Protein AF-A0A3C1UV72-F1 (afdb_monomer_lite)

Foldseek 3Di:
DLVLLLVLLLVLLVLLPPPPRCLCCFPHHDPDPQLNLLSSLLLLLLLLVLLCVPDDPVSSVSSNVSNLVSCCVPPVPSSVVNPPPVLNVQLVVLCVPVPCNLLSQQLSSCVSVVHSPPPVSSVRSSRSSVVSNVVSNVSSVVSVPPD

Secondary structure (DSSP, 8-state):
-HHHHHHHHHHHHHHHH-TT-HHHHSSS----HHHHHHHHHHHHHHHHHHHHHHS-HHHHHHHHHHHHHHHHHH-HHHHHHHT-HHHHHHHHHHHT-TTSHHHHHHHHHHHHTT-TT-HHHHHHHHHHHHHHHHHHHHHHHHHHH--

pLDDT: mean 86.49, std 9.5, range [39.53, 95.5]

Structure (mmCIF, N/CA/C/O backbone):
data_AF-A0A3C1UV72-F1
#
_entry.id   AF-A0A3C1UV72-F1
#
loop_
_atom_site.group_PDB
_atom_site.id
_atom_site.type_symbol
_atom_site.label_atom_id
_atom_site.label_alt_id
_atom_site.label_comp_id
_atom_site.label_asym_id
_atom_site.label_entity_id
_atom_site.label_seq_id
_atom_site.pdbx_PDB_ins_code
_atom_site.Cartn_x
_atom_site.Cartn_y
_atom_site.Cartn_z
_atom_site.occupancy
_atom_site.B_iso_or_equiv
_atom_site.auth_seq_id
_atom_site.auth_comp_id
_atom_site.auth_asym_id
_atom_site.auth_atom_id
_atom_site.pdbx_PDB_model_num
ATOM 1 N N . ASN A 1 1 ? 14.646 -0.602 -17.461 1.00 77.06 1 ASN A N 1
ATOM 2 C CA . ASN A 1 1 ? 14.503 -1.016 -16.043 1.00 77.06 1 ASN A CA 1
ATOM 3 C C . ASN A 1 1 ? 13.972 0.103 -15.163 1.00 77.06 1 ASN A C 1
ATOM 5 O O . ASN A 1 1 ? 12.958 -0.123 -14.521 1.00 77.06 1 ASN A O 1
ATOM 9 N N . ILE A 1 2 ? 14.571 1.299 -15.177 1.00 85.25 2 ILE A N 1
ATOM 10 C CA . ILE A 1 2 ? 14.035 2.469 -14.453 1.00 85.25 2 ILE A CA 1
ATOM 11 C C . ILE A 1 2 ? 12.636 2.854 -14.962 1.00 85.25 2 ILE A C 1
ATOM 13 O O . ILE A 1 2 ? 11.731 3.002 -14.152 1.00 85.25 2 ILE A O 1
ATOM 17 N N . ASP A 1 3 ? 12.406 2.879 -16.281 1.00 86.62 3 ASP A N 1
ATOM 18 C CA . ASP A 1 3 ? 11.077 3.171 -16.854 1.00 86.62 3 ASP A CA 1
ATOM 19 C C . ASP A 1 3 ? 10.003 2.161 -16.429 1.00 86.62 3 ASP A C 1
ATOM 21 O O . ASP A 1 3 ? 8.852 2.525 -16.201 1.00 86.62 3 ASP A O 1
ATOM 25 N N . LYS A 1 4 ? 10.383 0.883 -16.282 1.00 86.69 4 LYS A N 1
ATOM 26 C CA . LYS A 1 4 ? 9.486 -0.171 -15.788 1.00 86.69 4 LYS A CA 1
ATOM 27 C C . LYS A 1 4 ? 9.150 0.053 -14.311 1.00 86.69 4 LYS A C 1
ATOM 29 O O . LYS A 1 4 ? 7.985 -0.027 -13.955 1.00 86.69 4 LYS A O 1
ATOM 34 N N . ALA A 1 5 ? 10.136 0.393 -13.476 1.00 87.75 5 ALA A N 1
ATOM 35 C CA . ALA A 1 5 ? 9.913 0.719 -12.065 1.00 87.75 5 ALA A CA 1
ATOM 36 C C . ALA A 1 5 ? 9.012 1.954 -11.896 1.00 87.75 5 ALA A C 1
ATOM 38 O O . ALA A 1 5 ? 8.053 1.922 -11.128 1.00 87.75 5 ALA A O 1
ATOM 39 N N . TYR A 1 6 ? 9.265 2.998 -12.687 1.00 91.12 6 TYR A N 1
ATOM 40 C CA . TYR A 1 6 ? 8.415 4.182 -12.771 1.00 91.12 6 TYR A CA 1
ATOM 41 C C . TYR A 1 6 ? 6.972 3.812 -13.148 1.00 91.12 6 TYR A C 1
ATOM 43 O O . TYR A 1 6 ? 6.019 4.185 -12.464 1.00 91.12 6 TYR A O 1
ATOM 51 N N . ALA A 1 7 ? 6.800 3.004 -14.200 1.00 90.38 7 ALA A N 1
ATOM 52 C CA . ALA A 1 7 ? 5.490 2.530 -14.631 1.00 90.38 7 ALA A CA 1
ATOM 53 C C . ALA A 1 7 ? 4.788 1.670 -13.566 1.00 90.38 7 ALA A C 1
ATOM 55 O O . ALA A 1 7 ? 3.579 1.806 -13.399 1.00 90.38 7 ALA A O 1
ATOM 56 N N . SER A 1 8 ? 5.514 0.820 -12.832 1.00 90.31 8 SER A N 1
ATOM 57 C CA . SER A 1 8 ? 4.962 0.023 -11.728 1.00 90.31 8 SER A CA 1
ATOM 58 C C . SER A 1 8 ? 4.450 0.909 -10.594 1.00 90.31 8 SER A C 1
ATOM 60 O O . SER A 1 8 ? 3.310 0.734 -10.170 1.00 90.31 8 SER A O 1
ATOM 62 N N . GLY A 1 9 ? 5.244 1.890 -10.148 1.00 90.38 9 GLY A N 1
ATOM 63 C CA . GLY A 1 9 ? 4.831 2.842 -9.110 1.00 90.38 9 GLY A CA 1
ATOM 64 C C . GLY A 1 9 ? 3.567 3.606 -9.504 1.00 90.38 9 GLY A C 1
ATOM 65 O O . GLY A 1 9 ? 2.603 3.671 -8.740 1.00 90.38 9 GLY A O 1
ATOM 66 N N . LYS A 1 10 ? 3.522 4.089 -10.751 1.00 93.50 10 LYS A N 1
ATOM 67 C CA . LYS A 1 10 ? 2.342 4.758 -11.301 1.00 93.50 10 LYS A CA 1
ATOM 68 C C . LYS A 1 10 ? 1.117 3.839 -11.371 1.00 93.50 10 LYS A C 1
ATOM 70 O O . LYS A 1 10 ? 0.054 4.235 -10.906 1.00 93.50 10 LYS A O 1
ATOM 75 N N . LYS A 1 11 ? 1.254 2.621 -11.908 1.00 91.38 11 LYS A N 1
ATOM 76 C CA . LYS A 1 11 ? 0.140 1.664 -12.031 1.00 91.38 11 LYS A CA 1
ATOM 77 C C . LYS A 1 11 ? -0.448 1.292 -10.671 1.00 91.38 11 LYS A C 1
ATOM 79 O O . LYS A 1 11 ? -1.663 1.244 -10.531 1.00 91.38 11 LYS A O 1
ATOM 84 N N . ILE A 1 12 ? 0.395 1.039 -9.670 1.00 92.25 12 ILE A N 1
ATOM 85 C CA . ILE A 1 12 ? -0.074 0.722 -8.313 1.00 92.25 12 ILE A CA 1
ATOM 86 C C . ILE A 1 12 ? -0.821 1.924 -7.716 1.00 92.25 12 ILE A C 1
ATOM 88 O O . ILE A 1 12 ? -1.861 1.747 -7.085 1.00 92.25 12 ILE A O 1
ATOM 92 N N . ALA A 1 13 ? -0.352 3.154 -7.959 1.00 92.38 13 ALA A N 1
ATOM 93 C CA . ALA A 1 13 ? -1.089 4.350 -7.559 1.00 92.38 13 ALA A CA 1
ATOM 94 C C . ALA A 1 13 ? -2.427 4.487 -8.303 1.00 92.38 13 ALA A C 1
ATOM 96 O O . ALA A 1 13 ? -3.417 4.860 -7.685 1.00 92.38 13 ALA A O 1
ATOM 97 N N . ASP A 1 14 ? -2.488 4.172 -9.601 1.00 90.94 14 ASP A N 1
ATOM 98 C CA . ASP A 1 14 ? -3.721 4.248 -10.397 1.00 90.94 14 ASP A CA 1
ATOM 99 C C . ASP A 1 14 ? -4.847 3.414 -9.779 1.00 90.94 14 ASP A C 1
ATOM 101 O O . ASP A 1 14 ? -5.945 3.927 -9.550 1.00 90.94 14 ASP A O 1
ATOM 105 N N . VAL A 1 15 ? -4.529 2.185 -9.377 1.00 88.44 15 VAL A N 1
ATOM 106 C CA . VAL A 1 15 ? -5.474 1.263 -8.742 1.00 88.44 15 VAL A CA 1
ATOM 107 C C . VAL A 1 15 ? -6.069 1.829 -7.438 1.00 88.44 15 VAL A C 1
ATOM 109 O O . VAL A 1 15 ? -7.212 1.517 -7.112 1.00 88.44 15 VAL A O 1
ATOM 112 N N . LEU A 1 16 ? -5.374 2.695 -6.691 1.00 85.12 16 LEU A N 1
ATOM 113 C CA . LEU A 1 16 ? -5.927 3.321 -5.472 1.00 85.12 16 LEU A CA 1
ATOM 114 C C . LEU A 1 16 ? -7.037 4.344 -5.742 1.00 85.12 16 LEU A C 1
ATOM 116 O O . LEU A 1 16 ? -7.822 4.660 -4.839 1.00 85.12 16 LEU A O 1
ATOM 120 N N . PHE A 1 17 ? -7.065 4.907 -6.950 1.00 84.19 17 PHE A N 1
ATOM 121 C CA . PHE A 1 17 ? -7.952 6.009 -7.321 1.00 84.19 17 PHE A CA 1
ATOM 122 C C . PHE A 1 17 ? -8.980 5.644 -8.389 1.00 84.19 17 PHE A C 1
ATOM 124 O O . PHE A 1 17 ? -9.873 6.446 -8.646 1.00 84.19 17 PHE A O 1
ATOM 131 N N . GLU A 1 18 ? -8.888 4.464 -8.996 1.00 83.69 18 GLU A N 1
ATOM 132 C CA . GLU A 1 18 ? -9.923 3.967 -9.896 1.00 83.69 18 GLU A CA 1
ATOM 133 C C . GLU A 1 18 ? -11.267 3.827 -9.155 1.00 83.69 18 GLU A C 1
ATOM 135 O O . GLU A 1 18 ? -11.371 3.140 -8.139 1.00 83.69 18 GLU A O 1
ATOM 140 N N . GLU A 1 19 ? -12.319 4.475 -9.669 1.00 65.06 19 GLU A N 1
ATOM 141 C CA . GLU A 1 19 ? -13.654 4.485 -9.043 1.00 65.06 19 GLU A CA 1
ATOM 142 C C . GLU A 1 19 ? -14.272 3.082 -8.930 1.00 65.06 19 GLU A C 1
ATOM 144 O O . GLU A 1 19 ? -14.999 2.803 -7.981 1.00 65.06 19 GLU A O 1
ATOM 149 N N . ASN A 1 20 ? -13.922 2.188 -9.861 1.00 66.06 20 ASN A N 1
ATOM 150 C CA . ASN A 1 20 ? -14.329 0.779 -9.870 1.00 66.06 20 ASN A CA 1
ATOM 151 C C . ASN A 1 20 ? -13.200 -0.160 -9.430 1.00 66.06 20 ASN A C 1
ATOM 153 O O . ASN A 1 20 ? -13.218 -1.347 -9.761 1.00 66.06 20 ASN A O 1
ATOM 157 N N . SER A 1 21 ? -12.191 0.366 -8.731 1.00 68.69 21 SER A N 1
ATOM 158 C CA . SER A 1 21 ? -11.062 -0.446 -8.305 1.00 68.69 21 SER A CA 1
ATOM 159 C C . SER A 1 21 ? -11.533 -1.587 -7.404 1.00 68.69 21 SER A C 1
ATOM 161 O O . SER A 1 21 ? -12.223 -1.328 -6.408 1.00 68.69 21 SER A O 1
ATOM 163 N N . PRO A 1 22 ? -11.099 -2.836 -7.658 1.00 67.31 22 PRO A N 1
ATOM 164 C CA . PRO A 1 22 ? -11.385 -3.957 -6.764 1.00 67.31 22 PRO A CA 1
ATOM 165 C C . PRO A 1 22 ? -10.846 -3.714 -5.344 1.00 67.31 22 PRO A C 1
ATOM 167 O O . PRO A 1 22 ? -11.298 -4.322 -4.381 1.00 67.31 22 PRO A O 1
ATOM 170 N N . VAL A 1 23 ? -9.920 -2.770 -5.183 1.00 72.19 23 VAL A N 1
ATOM 171 C CA . VAL A 1 23 ? -9.283 -2.436 -3.909 1.00 72.19 23 VAL A CA 1
ATOM 172 C C . VAL A 1 23 ? -10.251 -1.794 -2.909 1.00 72.19 23 VAL A C 1
ATOM 174 O O . VAL A 1 23 ? -10.102 -1.987 -1.703 1.00 72.19 23 VAL A O 1
ATOM 177 N N . LEU A 1 24 ? -11.293 -1.095 -3.376 1.00 68.44 24 LEU A N 1
ATOM 178 C CA . LEU A 1 24 ? -12.336 -0.545 -2.497 1.00 68.44 24 LEU A CA 1
ATOM 179 C C . LEU A 1 24 ? -13.379 -1.588 -2.068 1.00 68.44 24 LEU A C 1
ATOM 181 O O . LEU A 1 24 ? -14.076 -1.375 -1.075 1.00 68.44 24 LEU A O 1
ATOM 185 N N . THR A 1 25 ? -13.463 -2.711 -2.783 1.00 74.62 25 THR A N 1
ATOM 186 C CA . THR A 1 25 ? -14.404 -3.810 -2.520 1.00 74.62 25 THR A CA 1
ATOM 187 C C . THR A 1 25 ? -13.729 -5.035 -1.895 1.00 74.62 25 THR A C 1
ATOM 189 O O . THR A 1 25 ? -14.415 -5.976 -1.496 1.00 74.62 25 THR A O 1
ATOM 192 N N . PHE A 1 26 ? -12.398 -5.025 -1.746 1.00 77.94 26 PHE A N 1
ATOM 193 C CA . PHE A 1 26 ? -11.651 -6.093 -1.085 1.00 77.94 26 PHE A CA 1
ATOM 194 C C . PHE A 1 26 ? -12.198 -6.408 0.303 1.00 77.94 26 PHE A C 1
ATOM 196 O O . PHE A 1 26 ? -12.404 -5.511 1.125 1.00 77.94 26 PHE A O 1
ATOM 203 N N . CYS A 1 27 ? -12.366 -7.713 0.546 1.00 78.56 27 CYS A N 1
ATOM 204 C CA . CYS A 1 27 ? -12.864 -8.350 1.767 1.00 78.56 27 CYS A CA 1
ATOM 205 C C . CYS A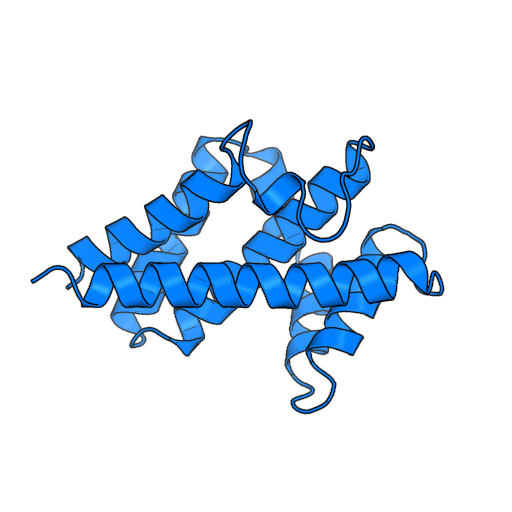 1 27 ? -14.318 -7.996 2.124 1.00 78.56 27 CYS A C 1
ATOM 207 O O . CYS A 1 27 ? -15.106 -8.885 2.433 1.00 78.56 27 CYS A O 1
ATOM 209 N N . GLN A 1 28 ? -14.682 -6.718 2.055 1.00 76.06 28 GLN A N 1
ATOM 210 C CA . GLN A 1 28 ? -16.010 -6.184 2.310 1.00 76.06 28 GLN A CA 1
ATOM 211 C C . GLN A 1 28 ? -16.118 -4.781 1.699 1.00 76.06 28 GLN A C 1
ATOM 213 O O . GLN A 1 28 ? -15.189 -3.984 1.841 1.00 76.06 28 GLN A O 1
ATOM 218 N N . GLU A 1 29 ? -17.253 -4.440 1.088 1.00 75.31 29 GLU A N 1
ATOM 219 C CA . GLU A 1 29 ? -17.542 -3.057 0.697 1.00 75.31 29 GLU A CA 1
ATOM 220 C C . GLU A 1 29 ? -17.728 -2.175 1.935 1.00 75.31 29 GLU A C 1
ATOM 222 O O . GLU A 1 29 ? -18.483 -2.515 2.846 1.00 75.31 29 GLU A O 1
ATOM 227 N N . SER A 1 30 ? -17.066 -1.019 1.955 1.00 72.44 30 SER A N 1
ATOM 228 C CA . SER A 1 30 ? -17.330 0.011 2.961 1.00 72.44 30 SER A CA 1
ATOM 229 C C . SER A 1 30 ? -18.034 1.195 2.324 1.00 72.44 30 SER A C 1
ATOM 231 O O . SER A 1 30 ? -17.603 1.688 1.280 1.00 72.44 30 SER A O 1
ATOM 233 N N . THR A 1 31 ? -19.107 1.679 2.940 1.00 69.56 31 THR A N 1
ATOM 234 C CA . THR A 1 31 ? -19.798 2.921 2.553 1.00 69.56 31 THR A CA 1
ATOM 235 C C . THR A 1 31 ? -19.317 4.126 3.355 1.00 69.56 31 THR A C 1
ATOM 237 O O . THR A 1 31 ? -19.553 5.261 2.948 1.00 69.56 31 THR A O 1
ATOM 240 N N . GLU A 1 32 ? -18.603 3.892 4.456 1.00 81.38 32 GLU A N 1
ATOM 241 C CA . GLU A 1 32 ? -18.163 4.930 5.380 1.00 81.38 32 GLU A CA 1
ATOM 242 C C . GLU A 1 32 ? -16.890 5.617 4.874 1.00 81.38 32 GLU A C 1
ATOM 244 O O . GLU A 1 32 ? -15.844 4.991 4.678 1.00 81.38 32 GLU A O 1
ATOM 249 N N . SER A 1 33 ? -16.950 6.940 4.698 1.00 80.94 33 SER A N 1
ATOM 250 C CA . SER A 1 33 ? -15.833 7.742 4.175 1.00 80.94 33 SER A CA 1
ATOM 251 C C . SER A 1 33 ? -14.550 7.594 4.997 1.00 80.94 33 SER A C 1
ATOM 253 O O . SER A 1 33 ? -13.451 7.597 4.442 1.00 80.94 33 SER A O 1
ATOM 255 N N . PHE A 1 34 ? -14.679 7.448 6.318 1.00 84.88 34 PHE A N 1
ATOM 256 C CA . PHE A 1 34 ? -13.537 7.309 7.217 1.00 84.88 34 PHE A CA 1
ATOM 257 C C . PHE A 1 34 ? -12.832 5.957 7.064 1.00 84.88 34 PHE A C 1
ATOM 259 O O . PHE A 1 34 ? -11.611 5.910 6.942 1.00 84.88 34 PHE A O 1
ATOM 266 N N . GLU A 1 35 ? -13.579 4.858 6.991 1.00 83.44 35 GLU A N 1
ATOM 267 C CA . GLU A 1 35 ? -12.992 3.533 6.783 1.00 83.44 35 GLU A CA 1
ATOM 268 C C . GLU A 1 35 ? -12.352 3.430 5.389 1.00 83.44 35 GLU A C 1
ATOM 270 O O . GLU A 1 35 ? -11.248 2.904 5.249 1.00 83.44 35 GLU A O 1
ATOM 275 N N . ARG A 1 36 ? -12.975 4.021 4.357 1.00 86.19 36 ARG A N 1
ATOM 276 C CA . ARG A 1 36 ? -12.368 4.146 3.017 1.00 86.19 36 ARG A CA 1
ATOM 277 C C . ARG A 1 36 ? -11.032 4.886 3.048 1.00 86.19 36 ARG A C 1
ATOM 279 O O . ARG A 1 36 ? -10.096 4.475 2.363 1.00 86.19 36 ARG A O 1
ATOM 286 N N . LEU A 1 37 ? -10.928 5.955 3.838 1.00 89.00 37 LEU A N 1
ATOM 287 C CA . LEU A 1 37 ? -9.670 6.672 4.037 1.00 89.00 37 LEU A CA 1
ATOM 288 C C . LEU A 1 37 ? -8.625 5.768 4.706 1.00 89.00 37 LEU A C 1
ATOM 290 O O . LEU A 1 37 ? -7.515 5.648 4.191 1.00 89.00 37 LEU A O 1
ATOM 294 N N . GLN A 1 38 ? -8.985 5.086 5.798 1.00 90.94 38 GLN A N 1
ATOM 295 C CA . GLN A 1 38 ? -8.068 4.184 6.505 1.00 90.94 38 GLN A CA 1
ATOM 296 C C . GLN A 1 38 ? -7.579 3.035 5.618 1.00 90.94 38 GLN A C 1
ATOM 298 O O . GLN A 1 38 ? -6.397 2.690 5.647 1.00 90.94 38 GLN A O 1
ATOM 303 N N . ARG A 1 39 ? -8.452 2.491 4.760 1.00 91.31 39 ARG A N 1
ATOM 304 C CA . ARG A 1 39 ? -8.087 1.488 3.749 1.00 91.31 39 ARG A CA 1
ATOM 305 C C . ARG A 1 39 ? -7.012 2.013 2.806 1.00 91.31 39 ARG A C 1
ATOM 307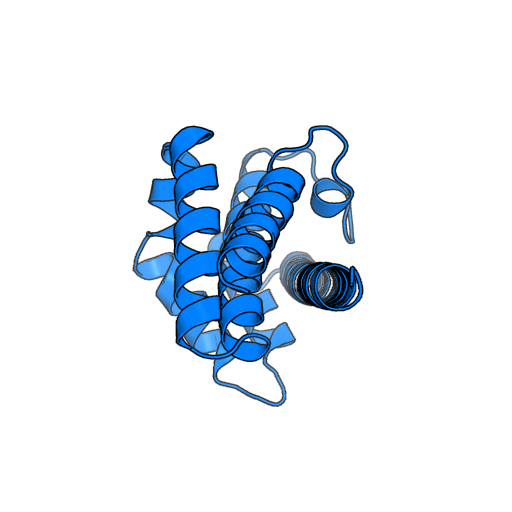 O O . ARG A 1 39 ? -5.989 1.362 2.629 1.00 91.31 39 ARG A O 1
ATOM 314 N N . LYS A 1 40 ? -7.200 3.210 2.243 1.00 90.81 40 LYS A N 1
ATOM 315 C CA . LYS A 1 40 ? -6.213 3.824 1.340 1.00 90.81 40 LYS A CA 1
ATOM 316 C C . LYS A 1 40 ? -4.869 4.076 2.024 1.00 90.81 40 LYS A C 1
ATOM 318 O O . LYS A 1 40 ? -3.833 3.861 1.401 1.00 90.81 40 LYS A O 1
ATOM 323 N N . ILE A 1 41 ? -4.875 4.477 3.295 1.00 92.69 41 ILE A N 1
ATOM 324 C CA . ILE A 1 41 ? -3.641 4.665 4.071 1.00 92.69 41 ILE A CA 1
ATOM 325 C C . ILE A 1 41 ? -2.919 3.324 4.280 1.00 92.69 41 ILE A C 1
ATOM 327 O O . ILE A 1 41 ? -1.718 3.231 4.025 1.00 92.69 41 ILE A O 1
ATOM 331 N N . LEU A 1 42 ? -3.647 2.271 4.673 1.00 93.56 42 LEU A N 1
ATOM 332 C CA . LEU A 1 42 ? -3.099 0.914 4.781 1.00 93.56 42 LEU A CA 1
ATOM 333 C C . LEU A 1 42 ? -2.497 0.454 3.448 1.00 93.56 42 LEU A C 1
ATOM 335 O O . LEU A 1 42 ? -1.379 -0.056 3.408 1.00 93.56 42 LEU A O 1
ATOM 339 N N . PHE A 1 43 ? -3.217 0.649 2.348 1.00 93.50 43 PHE A N 1
ATOM 340 C CA . PHE A 1 43 ? -2.746 0.253 1.029 1.00 93.50 43 PHE A CA 1
ATOM 341 C C . PHE A 1 43 ? -1.497 1.019 0.600 1.00 93.50 43 PHE A C 1
ATOM 343 O O . PHE A 1 43 ? -0.587 0.411 0.047 1.00 93.50 43 PHE A O 1
ATOM 350 N N . ALA A 1 44 ? -1.387 2.310 0.910 1.00 93.19 44 ALA A N 1
ATOM 351 C CA . ALA A 1 44 ? -0.164 3.057 0.641 1.00 93.19 44 ALA A CA 1
ATOM 352 C C . ALA A 1 44 ? 1.048 2.487 1.387 1.00 93.19 44 ALA A C 1
ATOM 354 O O . ALA A 1 44 ? 2.096 2.271 0.779 1.00 93.19 44 ALA A O 1
ATOM 355 N N . PHE A 1 45 ? 0.880 2.156 2.670 1.00 93.00 45 PHE A N 1
ATOM 356 C CA . PHE A 1 45 ? 1.915 1.483 3.452 1.00 93.00 45 PHE A CA 1
ATOM 357 C C . PHE A 1 45 ? 2.301 0.118 2.855 1.00 93.00 45 PHE A C 1
ATOM 359 O O . PHE A 1 45 ? 3.482 -0.219 2.745 1.00 93.00 45 PHE A O 1
ATOM 366 N N . VAL A 1 46 ? 1.308 -0.678 2.452 1.00 93.50 46 VAL A N 1
ATOM 367 C CA . VAL A 1 46 ? 1.531 -2.007 1.870 1.00 93.50 46 VAL A CA 1
ATOM 368 C C . VAL A 1 46 ? 2.231 -1.918 0.516 1.00 93.50 46 VAL A C 1
ATOM 370 O O . VAL A 1 46 ? 3.187 -2.659 0.302 1.00 93.50 46 VAL A O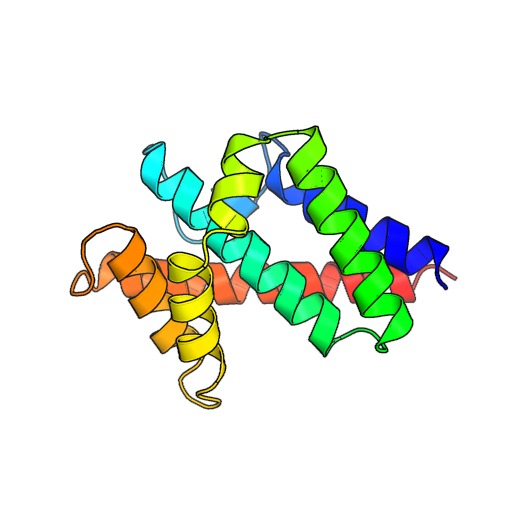 1
ATOM 373 N N . ALA A 1 47 ? 1.804 -1.017 -0.374 1.00 93.62 47 ALA A N 1
ATOM 374 C CA . ALA A 1 47 ? 2.441 -0.801 -1.674 1.00 93.62 47 ALA A CA 1
ATOM 375 C C . ALA A 1 47 ? 3.917 -0.442 -1.508 1.00 93.62 47 ALA A C 1
ATOM 377 O O . ALA A 1 47 ? 4.767 -1.094 -2.110 1.00 93.62 47 ALA A O 1
ATOM 378 N N . ASP A 1 48 ? 4.224 0.536 -0.653 1.00 91.56 48 ASP A N 1
ATOM 379 C CA . ASP A 1 48 ? 5.606 0.936 -0.399 1.00 91.56 48 ASP A CA 1
ATOM 380 C C . ASP A 1 48 ? 6.430 -0.222 0.183 1.00 91.56 48 ASP A C 1
ATOM 382 O O . ASP A 1 48 ? 7.541 -0.500 -0.271 1.00 91.56 48 ASP A O 1
ATOM 386 N N . THR A 1 49 ? 5.856 -0.989 1.115 1.00 91.12 49 THR A N 1
ATOM 387 C CA . THR A 1 49 ? 6.534 -2.160 1.684 1.00 91.12 49 THR A CA 1
ATOM 388 C C . THR A 1 49 ? 6.831 -3.225 0.625 1.00 91.12 49 THR A C 1
ATOM 390 O O . THR A 1 49 ? 7.936 -3.763 0.596 1.00 91.12 49 THR A O 1
ATOM 393 N N . VAL A 1 50 ? 5.867 -3.543 -0.244 1.00 92.75 50 VAL A N 1
ATOM 394 C CA . VAL A 1 50 ? 6.036 -4.556 -1.297 1.00 92.75 50 VAL A CA 1
ATOM 395 C C . VAL A 1 50 ? 7.038 -4.086 -2.350 1.00 92.75 50 VAL A C 1
ATOM 397 O O . VAL A 1 50 ? 7.902 -4.862 -2.742 1.00 92.75 50 VAL A O 1
ATOM 400 N N . LEU A 1 51 ? 7.000 -2.816 -2.760 1.00 92.00 51 LEU A N 1
ATOM 401 C CA . LEU A 1 51 ? 7.982 -2.250 -3.689 1.00 92.00 51 LEU A CA 1
ATOM 402 C C . LEU A 1 51 ? 9.413 -2.391 -3.155 1.00 92.00 51 LEU A C 1
ATOM 404 O O . LEU A 1 51 ? 10.294 -2.840 -3.888 1.00 92.00 51 LEU A O 1
ATOM 408 N N . ASN A 1 52 ? 9.626 -2.084 -1.873 1.00 90.12 52 ASN A N 1
ATOM 409 C CA . ASN A 1 52 ? 10.925 -2.219 -1.209 1.00 90.12 52 ASN A CA 1
ATOM 410 C C . ASN A 1 52 ? 11.356 -3.677 -0.965 1.00 90.12 52 ASN A C 1
ATOM 412 O O . ASN A 1 52 ? 12.550 -3.940 -0.831 1.00 90.12 52 ASN A O 1
ATOM 416 N N . GLN A 1 53 ? 10.414 -4.621 -0.890 1.00 90.56 53 GLN A N 1
ATOM 417 C CA . GLN A 1 53 ? 10.702 -6.051 -0.725 1.00 90.56 53 GLN A CA 1
ATOM 418 C C . GLN A 1 53 ? 11.013 -6.736 -2.057 1.00 90.56 53 GLN A C 1
ATOM 420 O O . GLN A 1 53 ? 11.939 -7.540 -2.137 1.00 90.56 53 GLN A O 1
ATOM 425 N N . GLU A 1 54 ? 10.247 -6.416 -3.096 1.00 90.12 54 GLU A N 1
ATOM 426 C CA . GLU A 1 54 ? 10.310 -7.115 -4.373 1.00 90.12 54 GLU A CA 1
ATOM 427 C C . GLU A 1 54 ? 11.375 -6.534 -5.301 1.00 90.12 54 GLU A C 1
ATOM 429 O O . GLU A 1 54 ? 12.009 -7.284 -6.043 1.00 90.12 54 GLU A O 1
ATOM 434 N N . LEU A 1 55 ? 11.590 -5.213 -5.307 1.00 89.12 55 LEU A N 1
ATOM 435 C CA . LEU A 1 55 ? 12.499 -4.550 -6.244 1.00 89.12 55 LEU A CA 1
ATOM 436 C C . LEU A 1 55 ? 13.909 -4.337 -5.653 1.00 89.12 55 LEU A C 1
ATOM 438 O O . LEU A 1 55 ? 14.063 -4.072 -4.464 1.00 89.12 55 LEU A O 1
ATOM 442 N N . PRO A 1 56 ? 14.967 -4.358 -6.487 1.00 90.56 56 PRO A N 1
ATOM 443 C CA . PRO A 1 56 ? 16.291 -3.877 -6.087 1.00 90.56 56 PRO A CA 1
ATOM 444 C C . PRO A 1 56 ? 16.243 -2.414 -5.623 1.00 90.56 56 PRO A C 1
ATOM 446 O O . PRO A 1 56 ? 15.531 -1.619 -6.230 1.00 90.56 56 PRO A O 1
ATOM 449 N N . SER A 1 57 ? 17.063 -2.039 -4.633 1.00 88.75 57 SER A N 1
ATOM 450 C CA . SER A 1 57 ? 17.022 -0.733 -3.938 1.00 88.75 57 SER A CA 1
ATOM 451 C C . SER A 1 57 ? 16.794 0.491 -4.842 1.00 88.75 57 SER A C 1
ATOM 453 O O . SER A 1 57 ? 15.884 1.267 -4.578 1.00 88.75 57 SER A O 1
ATOM 455 N N . VAL A 1 58 ? 17.546 0.641 -5.939 1.00 90.56 58 VAL A N 1
ATOM 456 C CA . VAL A 1 58 ? 17.409 1.801 -6.847 1.00 90.56 58 VAL A CA 1
ATOM 457 C C . VAL A 1 58 ? 16.056 1.813 -7.575 1.00 90.56 58 VAL A C 1
ATOM 459 O O . VAL A 1 58 ? 15.454 2.864 -7.795 1.00 90.56 58 VAL A O 1
ATOM 462 N N . LEU A 1 59 ? 15.562 0.635 -7.964 1.00 91.88 59 LEU A N 1
ATOM 463 C CA . LEU A 1 59 ? 14.269 0.492 -8.635 1.00 91.88 59 LEU A CA 1
ATOM 464 C C . LEU A 1 59 ? 13.110 0.641 -7.644 1.00 91.88 59 LEU A C 1
ATOM 466 O O . LEU A 1 59 ? 12.105 1.247 -8.000 1.00 91.88 59 LEU A O 1
ATOM 470 N N . ALA A 1 60 ? 13.267 0.132 -6.419 1.00 91.50 60 ALA A N 1
ATOM 471 C CA . ALA A 1 60 ? 12.319 0.332 -5.329 1.00 91.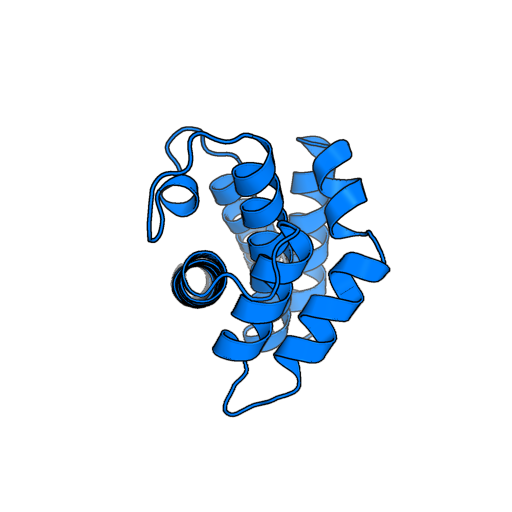50 60 ALA A CA 1
ATOM 472 C C . ALA A 1 60 ? 12.135 1.823 -5.034 1.00 91.50 60 ALA A C 1
ATOM 474 O O . ALA A 1 60 ? 11.015 2.314 -5.095 1.00 91.50 60 ALA A O 1
ATOM 475 N N . GLU A 1 61 ? 13.233 2.559 -4.830 1.00 92.81 61 GLU A N 1
ATOM 476 C CA . GLU A 1 61 ? 13.196 4.001 -4.576 1.00 92.81 61 GLU A CA 1
ATOM 477 C C . GLU A 1 61 ? 12.490 4.755 -5.710 1.00 92.81 61 GLU A C 1
ATOM 479 O O . GLU A 1 61 ? 11.592 5.556 -5.457 1.00 92.81 61 GLU A O 1
ATOM 484 N N . THR A 1 62 ? 12.832 4.443 -6.964 1.00 93.50 62 THR A N 1
ATOM 485 C CA . THR A 1 62 ? 12.188 5.050 -8.140 1.00 93.50 62 THR A CA 1
ATOM 486 C C . THR A 1 62 ? 10.676 4.796 -8.148 1.00 93.50 62 THR A C 1
ATOM 488 O O . THR A 1 62 ? 9.888 5.717 -8.369 1.00 93.50 62 THR A O 1
ATOM 491 N N . ALA A 1 63 ? 10.258 3.548 -7.921 1.00 94.00 63 ALA A N 1
ATOM 492 C CA . ALA A 1 63 ? 8.851 3.166 -7.946 1.00 94.00 63 ALA A CA 1
ATOM 493 C C . ALA A 1 63 ? 8.068 3.776 -6.774 1.00 94.00 63 ALA A C 1
ATOM 495 O O . ALA A 1 63 ? 6.978 4.300 -6.987 1.00 94.00 63 ALA A O 1
ATOM 496 N N . SER A 1 64 ? 8.630 3.756 -5.563 1.00 93.75 64 SER A N 1
ATOM 497 C CA . SER A 1 64 ? 8.032 4.348 -4.363 1.00 93.75 64 SER A CA 1
ATOM 498 C C . SER A 1 64 ? 7.886 5.865 -4.483 1.00 93.75 64 SER A C 1
ATOM 500 O O . SER A 1 64 ? 6.830 6.408 -4.158 1.00 93.75 64 SER A O 1
ATOM 502 N N . GLN A 1 65 ? 8.902 6.564 -5.003 1.00 94.12 65 GLN A N 1
ATOM 503 C CA . GLN A 1 65 ? 8.823 8.010 -5.235 1.00 94.12 65 GLN A CA 1
ATOM 504 C C . GLN A 1 65 ? 7.725 8.357 -6.240 1.00 94.12 65 GLN A C 1
ATOM 506 O O . GLN A 1 65 ? 6.928 9.260 -5.986 1.00 94.12 65 GLN A O 1
ATOM 511 N N . GLU A 1 66 ? 7.642 7.631 -7.357 1.00 95.38 66 GLU A N 1
ATOM 512 C CA . GLU A 1 66 ? 6.588 7.867 -8.345 1.00 95.38 66 GLU A CA 1
ATOM 513 C C . GLU A 1 66 ? 5.199 7.525 -7.790 1.00 95.38 66 GLU A C 1
ATOM 515 O O . GLU A 1 66 ? 4.253 8.286 -7.990 1.00 95.38 66 GLU A O 1
ATOM 520 N N . PHE A 1 67 ? 5.074 6.427 -7.043 1.00 95.31 67 PHE A N 1
ATOM 521 C CA . PHE A 1 67 ? 3.841 6.037 -6.363 1.00 95.31 67 PHE A CA 1
ATOM 522 C C . PHE A 1 67 ? 3.321 7.152 -5.439 1.00 95.31 67 PHE A C 1
ATOM 524 O O . PHE A 1 67 ? 2.180 7.602 -5.582 1.00 95.31 67 PHE A O 1
ATOM 531 N N . LEU A 1 68 ? 4.171 7.660 -4.541 1.00 93.31 68 LEU A N 1
ATOM 532 C CA . LEU A 1 68 ? 3.816 8.748 -3.627 1.00 93.31 68 LEU A CA 1
ATOM 533 C C . LEU A 1 68 ? 3.534 10.058 -4.377 1.00 93.31 68 LEU A C 1
ATOM 535 O O . LEU A 1 68 ? 2.581 10.764 -4.042 1.00 93.31 68 LEU A O 1
ATOM 539 N N . ALA A 1 69 ? 4.295 10.364 -5.432 1.00 94.69 69 ALA A N 1
ATOM 540 C CA . ALA A 1 69 ? 4.066 11.547 -6.257 1.00 94.69 69 ALA A CA 1
ATOM 541 C C . ALA A 1 69 ? 2.699 11.510 -6.962 1.00 94.69 69 ALA A C 1
ATOM 543 O O . ALA A 1 69 ? 2.045 12.546 -7.093 1.00 94.69 69 ALA A O 1
ATOM 544 N N . GLN A 1 70 ? 2.239 10.338 -7.413 1.00 95.50 70 GLN A N 1
ATOM 545 C CA . GLN A 1 70 ? 0.905 10.187 -8.003 1.00 95.50 70 GLN A CA 1
ATOM 546 C C . GLN A 1 70 ? -0.208 10.400 -6.975 1.00 95.50 70 GLN A C 1
ATOM 548 O O . GLN A 1 70 ? -1.190 11.073 -7.292 1.00 95.50 70 GLN A O 1
ATOM 553 N N . ILE A 1 71 ? -0.043 9.896 -5.748 1.00 93.94 71 ILE A N 1
ATOM 554 C CA . ILE A 1 71 ? -0.985 10.159 -4.653 1.00 93.94 71 ILE A CA 1
ATOM 555 C C . ILE A 1 71 ? -1.052 11.659 -4.367 1.00 93.94 71 ILE A C 1
ATOM 557 O O . ILE A 1 71 ? -2.136 12.234 -4.403 1.00 93.94 71 ILE A O 1
ATOM 561 N N . GLN A 1 72 ? 0.098 12.309 -4.176 1.00 94.56 72 GLN A N 1
ATOM 562 C CA . GLN A 1 72 ? 0.175 13.740 -3.880 1.00 94.56 72 GLN A CA 1
ATOM 563 C C . GLN A 1 72 ? -0.489 14.606 -4.960 1.00 94.56 72 GLN A C 1
ATOM 565 O O . GLN A 1 72 ? -1.149 15.593 -4.641 1.00 94.56 72 GLN A O 1
ATOM 570 N N . LYS A 1 73 ? -0.341 14.236 -6.238 1.00 94.69 73 LYS A N 1
ATOM 571 C CA . LYS A 1 73 ? -0.967 14.947 -7.365 1.00 94.69 73 LYS A CA 1
ATOM 572 C C . LYS A 1 73 ? -2.493 14.836 -7.380 1.00 94.69 73 LYS A C 1
ATOM 574 O O . LYS A 1 73 ? -3.142 15.740 -7.897 1.00 94.69 73 LYS A O 1
ATOM 579 N N . ARG A 1 74 ? -3.060 13.729 -6.889 1.00 93.00 74 ARG A N 1
ATOM 580 C CA . ARG A 1 74 ? -4.504 13.435 -6.977 1.00 93.00 74 ARG A CA 1
ATOM 581 C C . ARG A 1 74 ? -5.264 13.787 -5.712 1.00 93.00 74 ARG A C 1
ATOM 583 O O . ARG A 1 74 ? -6.402 14.232 -5.795 1.00 93.00 74 ARG A O 1
ATOM 590 N N . ASP A 1 75 ? -4.644 13.574 -4.561 1.00 92.50 75 ASP A N 1
ATOM 591 C CA . ASP A 1 75 ? -5.266 13.745 -3.259 1.00 92.50 75 ASP A CA 1
ATOM 592 C C . ASP A 1 75 ? -4.205 14.167 -2.236 1.00 92.50 75 ASP A C 1
ATOM 594 O O . ASP A 1 75 ? -3.528 13.349 -1.604 1.00 92.50 75 ASP A O 1
ATOM 598 N N . LEU A 1 76 ? -4.045 15.486 -2.100 1.00 92.50 76 LEU A N 1
ATOM 599 C CA . LEU A 1 76 ? -3.090 16.078 -1.167 1.00 92.50 76 LEU A CA 1
ATOM 600 C C . LEU A 1 76 ? -3.412 15.691 0.282 1.00 92.50 76 LEU A C 1
ATOM 602 O O . LEU A 1 76 ? -2.498 15.404 1.048 1.00 92.50 76 LEU A O 1
ATOM 606 N N . PHE A 1 77 ? -4.697 15.613 0.632 1.00 91.81 77 PHE A N 1
ATOM 607 C CA . PHE A 1 77 ? -5.127 15.248 1.978 1.00 91.81 77 PHE A CA 1
ATOM 608 C C . PHE A 1 77 ? -4.746 13.802 2.312 1.00 91.81 77 PHE A C 1
ATOM 610 O O . PHE A 1 77 ? -4.185 13.536 3.376 1.00 91.81 77 PHE A O 1
ATOM 617 N N . LEU A 1 78 ? -4.983 12.861 1.394 1.00 90.81 78 LEU A N 1
ATOM 618 C CA . LEU A 1 78 ? -4.528 11.480 1.556 1.00 90.81 78 LEU A CA 1
ATOM 619 C C . LEU A 1 78 ? -3.000 11.407 1.667 1.00 90.81 78 LEU A C 1
ATOM 621 O O . LEU A 1 78 ? -2.488 10.691 2.526 1.00 90.81 78 LEU A O 1
ATOM 625 N N . SER A 1 79 ? -2.273 12.174 0.850 1.00 91.88 79 SER A N 1
ATOM 626 C CA . SER A 1 79 ? -0.811 12.260 0.932 1.00 91.88 79 SER A CA 1
ATOM 627 C C . SER A 1 79 ? -0.339 12.733 2.310 1.00 91.88 79 SER A C 1
ATOM 629 O O . SER A 1 79 ? 0.591 12.1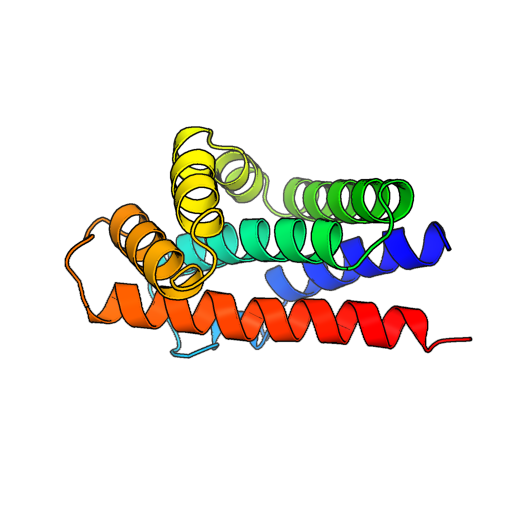54 2.865 1.00 91.88 79 SER A O 1
ATOM 631 N N . GLU A 1 80 ? -0.969 13.752 2.896 1.00 93.00 80 GLU A N 1
ATOM 632 C CA . GLU A 1 80 ? -0.645 14.216 4.252 1.00 93.00 80 GLU A CA 1
ATOM 633 C C . GLU A 1 80 ? -0.907 13.131 5.302 1.00 93.00 80 GLU A C 1
ATOM 635 O O . GLU A 1 80 ? -0.094 12.935 6.201 1.00 93.00 80 GLU A O 1
ATOM 640 N N . LYS A 1 81 ? -2.007 12.379 5.167 1.00 91.06 81 LYS A N 1
ATOM 641 C CA . LYS A 1 81 ? -2.349 11.289 6.093 1.00 91.06 81 LYS A CA 1
ATOM 642 C C . LYS A 1 81 ? -1.420 10.087 5.991 1.00 91.06 81 LYS A C 1
ATOM 644 O O . LYS A 1 81 ? -1.101 9.492 7.013 1.00 91.06 81 LYS A O 1
ATOM 649 N N . ILE A 1 82 ? -0.963 9.739 4.793 1.00 89.56 82 ILE A N 1
ATOM 650 C CA . ILE A 1 82 ? 0.019 8.662 4.601 1.00 89.56 82 ILE A CA 1
ATOM 651 C C . ILE A 1 82 ? 1.357 9.028 5.242 1.00 89.56 82 ILE A C 1
ATOM 653 O O . ILE A 1 82 ? 2.012 8.168 5.819 1.00 89.56 82 ILE A O 1
ATOM 657 N N . ASN A 1 83 ? 1.746 10.302 5.169 1.00 87.06 83 ASN A N 1
ATOM 658 C CA . ASN A 1 83 ? 2.992 10.795 5.750 1.00 87.06 83 ASN A CA 1
ATOM 659 C C . ASN A 1 83 ? 2.867 11.169 7.239 1.00 87.06 83 ASN A C 1
ATOM 661 O O . ASN A 1 83 ? 3.822 11.691 7.815 1.00 87.06 83 ASN A O 1
ATOM 665 N N . ASP A 1 84 ? 1.720 10.903 7.873 1.00 90.44 84 ASP A N 1
ATOM 666 C CA . ASP A 1 84 ? 1.526 11.135 9.300 1.00 90.44 84 ASP A CA 1
ATOM 667 C C . ASP A 1 84 ? 2.453 10.212 10.126 1.00 90.44 84 ASP A C 1
ATOM 669 O O . ASP A 1 84 ? 2.323 8.982 10.066 1.00 90.44 84 ASP A O 1
ATOM 673 N N . PRO A 1 85 ? 3.387 10.767 10.926 1.00 84.81 85 PRO A N 1
ATOM 674 C CA . PRO A 1 85 ? 4.390 9.972 11.635 1.00 84.81 85 PRO A CA 1
ATOM 675 C C . PRO A 1 85 ? 3.794 8.960 12.616 1.00 84.81 85 PRO A C 1
ATOM 677 O O . PRO A 1 85 ? 4.370 7.890 12.831 1.00 84.81 85 PRO A O 1
ATOM 680 N N . GLN A 1 86 ? 2.647 9.282 13.221 1.00 86.00 86 GLN A N 1
ATOM 681 C CA . GLN A 1 86 ? 1.967 8.396 14.161 1.00 86.00 86 GLN A CA 1
ATOM 682 C C . GLN A 1 86 ? 1.377 7.184 13.431 1.00 86.00 86 GLN A C 1
ATOM 684 O O . GLN A 1 86 ? 1.615 6.043 13.832 1.00 86.00 86 GLN A O 1
ATOM 689 N N . THR A 1 87 ? 0.679 7.423 12.323 1.00 84.62 87 THR A N 1
ATOM 690 C CA . THR A 1 87 ? 0.090 6.376 11.483 1.00 84.62 87 THR A CA 1
ATOM 691 C C . THR A 1 87 ? 1.153 5.433 10.917 1.00 84.62 87 THR A C 1
ATOM 693 O O . THR A 1 87 ? 1.035 4.211 11.046 1.00 84.62 87 THR A O 1
ATOM 696 N N . LEU A 1 88 ? 2.247 5.984 10.380 1.00 84.81 88 LEU A N 1
ATOM 697 C CA . LEU A 1 88 ? 3.385 5.197 9.898 1.00 84.81 88 LEU A CA 1
ATOM 698 C C . LEU A 1 88 ? 4.018 4.352 11.007 1.00 84.81 88 LEU A C 1
ATOM 700 O O . LEU A 1 88 ? 4.354 3.189 10.782 1.00 84.81 88 LEU A O 1
ATOM 704 N N . SER A 1 89 ? 4.151 4.902 12.217 1.00 85.50 89 SER A N 1
ATOM 705 C CA . SER A 1 89 ? 4.743 4.183 13.348 1.00 85.50 89 SER A CA 1
ATOM 706 C C . SER A 1 89 ? 3.948 2.930 13.717 1.00 85.50 89 SER A C 1
ATOM 708 O O . SER A 1 89 ? 4.553 1.883 13.951 1.00 85.50 89 SER A O 1
ATOM 710 N N . TYR A 1 90 ? 2.611 2.990 13.719 1.00 86.50 90 TYR A N 1
ATOM 711 C CA . TYR A 1 90 ? 1.783 1.817 14.019 1.00 86.50 90 TYR A CA 1
ATOM 712 C C . TYR A 1 90 ? 1.967 0.694 12.995 1.00 86.50 90 TYR A C 1
ATOM 714 O O . TYR A 1 90 ? 2.182 -0.459 13.378 1.00 86.50 90 TYR A O 1
ATOM 722 N N . TYR A 1 91 ? 1.956 1.019 11.702 1.00 88.88 91 TYR A N 1
ATOM 723 C CA . TYR A 1 91 ? 2.146 0.008 10.664 1.00 88.88 91 TYR A CA 1
ATOM 724 C C . TYR A 1 91 ? 3.576 -0.543 10.619 1.00 88.88 91 TYR A C 1
ATOM 726 O O . TYR A 1 91 ? 3.759 -1.755 10.486 1.00 88.88 91 TYR A O 1
ATOM 734 N N . LEU A 1 92 ? 4.596 0.299 10.816 1.00 85.25 92 LEU A N 1
ATOM 735 C CA . LEU A 1 92 ? 5.992 -0.143 10.909 1.00 85.25 92 LEU A CA 1
ATOM 736 C C . LEU A 1 92 ? 6.224 -1.084 12.098 1.00 85.25 92 LEU A C 1
ATOM 738 O O . LEU A 1 92 ? 6.959 -2.064 11.966 1.00 85.25 92 LEU A O 1
ATOM 742 N N . LEU A 1 93 ? 5.604 -0.813 13.251 1.00 85.00 93 LEU A N 1
ATOM 743 C CA . LEU A 1 93 ? 5.653 -1.711 14.407 1.00 85.00 93 LEU A CA 1
ATOM 744 C C . LEU A 1 93 ? 4.988 -3.054 14.092 1.00 85.00 93 LEU A C 1
ATOM 746 O O . LEU A 1 93 ? 5.566 -4.099 14.389 1.00 85.00 93 LEU A O 1
ATOM 750 N N . GLY A 1 94 ? 3.825 -3.036 13.435 1.00 80.06 94 GLY A N 1
ATOM 751 C CA . GLY A 1 94 ? 3.129 -4.261 13.044 1.00 80.06 94 GLY A CA 1
ATOM 752 C C . GLY A 1 94 ? 3.898 -5.100 12.019 1.00 80.06 94 GLY A C 1
ATOM 753 O O . GLY A 1 94 ? 3.919 -6.328 12.109 1.00 80.06 94 GLY A O 1
ATOM 754 N N . ALA A 1 95 ? 4.601 -4.452 11.088 1.00 80.06 95 ALA A N 1
ATOM 755 C CA . ALA A 1 95 ? 5.337 -5.125 10.022 1.00 80.06 95 ALA A CA 1
ATOM 756 C C . ALA A 1 95 ? 6.626 -5.836 10.472 1.00 80.06 95 ALA A C 1
ATOM 758 O O . ALA A 1 95 ? 7.078 -6.755 9.788 1.00 80.06 95 ALA A O 1
ATOM 759 N N . LYS A 1 96 ? 7.214 -5.454 11.615 1.00 75.62 96 LYS A N 1
ATOM 760 C CA . LYS A 1 96 ? 8.467 -6.044 12.131 1.00 75.62 96 LYS A CA 1
ATOM 761 C C . LYS A 1 96 ? 8.308 -7.466 12.683 1.00 75.62 96 LYS A C 1
ATOM 763 O O . LYS A 1 96 ? 9.291 -8.200 12.770 1.00 75.62 96 LYS A O 1
ATOM 768 N N . ASN A 1 97 ? 7.091 -7.877 13.032 1.00 68.31 97 ASN A N 1
ATOM 769 C CA . ASN A 1 97 ? 6.830 -9.163 13.675 1.00 68.31 97 ASN A CA 1
ATOM 770 C C . ASN A 1 97 ? 6.558 -10.244 12.620 1.00 68.31 97 ASN A C 1
ATOM 772 O O . ASN A 1 97 ? 5.423 -10.446 12.206 1.00 68.31 97 ASN A O 1
ATOM 776 N N . GLY A 1 98 ? 7.603 -10.944 12.170 1.00 65.00 98 GLY A N 1
ATOM 777 C CA . GLY A 1 98 ? 7.549 -11.809 10.981 1.00 65.00 98 GLY A CA 1
ATOM 778 C C . GLY A 1 98 ? 6.421 -12.854 10.933 1.00 65.00 98 GLY A C 1
ATOM 779 O O . GLY A 1 98 ? 5.822 -13.030 9.878 1.00 65.00 98 GLY A O 1
ATOM 780 N N . ARG A 1 99 ? 6.093 -13.538 12.040 1.00 63.31 99 ARG A N 1
ATOM 781 C CA . ARG A 1 99 ? 5.044 -14.587 12.037 1.00 63.31 99 ARG A CA 1
ATOM 782 C C . ARG A 1 99 ? 3.620 -14.044 12.152 1.00 63.31 99 ARG A C 1
ATOM 784 O O . ARG A 1 99 ? 2.697 -14.680 11.663 1.00 63.31 99 ARG A O 1
ATOM 791 N N . GLU A 1 100 ? 3.458 -12.871 12.753 1.00 76.69 100 GLU A N 1
ATOM 792 C CA . GLU A 1 100 ? 2.160 -12.264 13.087 1.00 76.69 100 GLU A CA 1
ATOM 793 C C . GLU A 1 100 ? 1.986 -10.916 12.369 1.00 76.69 100 GLU A C 1
ATOM 795 O O . GLU A 1 100 ? 1.236 -10.048 12.810 1.00 76.69 100 GLU A O 1
ATOM 800 N N . ARG A 1 101 ? 2.718 -10.701 11.265 1.00 80.94 101 ARG A N 1
ATOM 801 C CA . ARG A 1 101 ? 2.765 -9.424 10.538 1.00 80.94 101 ARG A CA 1
ATOM 802 C C . ARG A 1 101 ? 1.364 -8.938 10.183 1.00 80.94 101 ARG A C 1
ATOM 804 O O . ARG A 1 101 ? 1.024 -7.794 10.462 1.00 80.94 101 ARG A O 1
ATOM 811 N N . PHE A 1 102 ? 0.562 -9.803 9.567 1.00 86.50 102 PHE A N 1
ATOM 812 C CA . PHE A 1 102 ? -0.775 -9.428 9.114 1.00 86.50 102 PHE A CA 1
ATOM 813 C C . PHE A 1 102 ? -1.728 -9.179 10.288 1.00 86.50 102 PHE A C 1
ATOM 815 O O . PHE A 1 102 ? -2.458 -8.195 10.261 1.00 86.50 102 PHE A O 1
ATOM 822 N N . GLU A 1 103 ? -1.669 -10.001 11.339 1.00 86.44 103 GLU A N 1
ATOM 823 C CA . GLU A 1 103 ? -2.478 -9.820 12.552 1.00 86.44 103 GLU A CA 1
ATOM 824 C C . GLU A 1 103 ? -2.169 -8.479 13.232 1.00 86.44 103 GLU A C 1
ATOM 826 O O . GLU A 1 103 ? -3.070 -7.718 13.587 1.00 86.44 103 GLU A O 1
ATOM 831 N N . ASN A 1 104 ? -0.884 -8.140 13.362 1.00 88.94 104 ASN A N 1
ATOM 832 C CA . ASN A 1 104 ? -0.469 -6.880 13.971 1.00 88.94 104 ASN A CA 1
ATOM 833 C C . ASN A 1 104 ? -0.830 -5.667 13.104 1.00 88.94 104 ASN A C 1
ATOM 835 O O . ASN A 1 104 ? -1.210 -4.627 13.643 1.00 88.94 104 ASN A O 1
ATOM 839 N N . ILE A 1 105 ? -0.763 -5.794 11.775 1.00 91.62 105 ILE A N 1
ATOM 840 C CA . ILE A 1 105 ? -1.270 -4.770 10.852 1.00 91.62 105 ILE A CA 1
ATOM 841 C C . ILE A 1 105 ? -2.793 -4.622 10.990 1.00 91.62 105 ILE A C 1
ATOM 843 O O . ILE A 1 105 ? -3.285 -3.497 11.013 1.00 91.62 105 ILE A O 1
ATOM 847 N N . GLY A 1 106 ? -3.531 -5.721 11.159 1.00 91.56 106 GLY A N 1
ATOM 848 C CA . GLY A 1 106 ? -4.968 -5.701 11.436 1.00 91.56 106 GLY A CA 1
ATOM 849 C C . GLY A 1 106 ? -5.308 -4.935 12.716 1.00 91.56 106 GLY A C 1
ATOM 850 O O . GLY A 1 106 ? -6.168 -4.058 12.704 1.00 91.56 106 GLY A O 1
ATOM 851 N N . ARG A 1 107 ? -4.571 -5.181 13.807 1.00 91.31 107 ARG A N 1
ATOM 852 C CA . ARG A 1 107 ? -4.718 -4.422 15.064 1.00 91.31 107 ARG A CA 1
ATOM 853 C C . ARG A 1 107 ? -4.400 -2.937 14.898 1.00 91.31 107 ARG A C 1
ATOM 855 O O . ARG A 1 107 ? -5.113 -2.099 15.444 1.00 91.31 107 ARG A O 1
ATOM 862 N N . ALA A 1 108 ? -3.351 -2.603 14.143 1.00 92.19 108 ALA A N 1
ATOM 863 C CA . ALA A 1 108 ? -3.013 -1.215 13.829 1.00 92.19 108 ALA A CA 1
ATOM 864 C C . ALA A 1 108 ? -4.131 -0.532 13.026 1.00 92.19 108 ALA A C 1
ATOM 866 O O . ALA A 1 108 ? -4.513 0.592 13.339 1.00 92.19 108 ALA A O 1
ATOM 867 N N . PHE A 1 109 ? -4.704 -1.229 12.043 1.00 93.19 109 PHE A N 1
ATOM 868 C CA . PHE A 1 109 ? -5.837 -0.737 11.263 1.00 93.19 109 PHE A CA 1
ATOM 869 C C . PHE A 1 109 ? -7.070 -0.486 12.142 1.00 93.19 109 PHE A C 1
ATOM 871 O O . PHE A 1 109 ? -7.664 0.586 12.065 1.00 93.19 109 PHE A O 1
ATOM 878 N N . ALA A 1 110 ? -7.422 -1.429 13.019 1.00 91.94 110 ALA A N 1
ATOM 879 C CA . ALA A 1 110 ? -8.544 -1.290 13.947 1.00 91.94 110 ALA A CA 1
ATOM 880 C C . ALA A 1 110 ? -8.353 -0.102 14.909 1.00 91.94 110 ALA A C 1
ATOM 882 O O . ALA A 1 110 ? -9.253 0.721 15.075 1.00 91.94 110 ALA A O 1
ATOM 883 N N . LEU A 1 111 ? -7.141 0.056 15.455 1.00 91.19 111 LEU A N 1
ATOM 884 C CA . LEU A 1 111 ? -6.764 1.206 16.279 1.00 91.19 111 LEU A CA 1
ATOM 885 C C . LEU A 1 111 ? -6.917 2.535 15.525 1.00 91.19 111 LEU A C 1
ATOM 887 O O . LEU A 1 111 ? -7.488 3.482 16.059 1.00 91.19 111 LEU A O 1
ATOM 891 N N . LEU A 1 112 ? -6.432 2.610 14.283 1.00 90.75 112 LEU A N 1
ATOM 892 C CA . LEU A 1 112 ? -6.538 3.807 13.441 1.00 90.75 112 LEU A CA 1
ATOM 893 C C . LEU A 1 112 ? -7.977 4.092 12.994 1.00 90.75 112 LEU A C 1
ATOM 895 O O . LEU A 1 112 ? -8.329 5.243 12.737 1.00 90.75 112 LEU A O 1
ATOM 899 N N . CYS A 1 113 ? -8.822 3.062 12.963 1.00 89.31 113 CYS A N 1
ATOM 900 C CA . CYS A 1 113 ? -10.266 3.195 12.814 1.00 89.31 113 CYS A CA 1
ATOM 901 C C . CYS A 1 113 ? -10.975 3.637 14.114 1.00 89.31 113 CYS A C 1
ATOM 903 O O . CYS A 1 113 ? -12.179 3.884 14.092 1.00 89.31 113 CYS A O 1
ATOM 905 N N . GLY A 1 114 ? -10.249 3.773 15.228 1.00 87.31 114 GLY A N 1
ATOM 906 C CA . GLY A 1 114 ? -10.763 4.245 16.516 1.00 87.31 114 GLY A CA 1
ATOM 907 C C . GLY A 1 114 ? -11.231 3.147 17.474 1.00 87.31 114 GLY A C 1
ATOM 908 O O . GLY A 1 114 ? -11.706 3.478 18.557 1.00 87.31 114 GLY A O 1
ATOM 909 N N . ASP A 1 115 ? -11.089 1.868 17.114 1.00 87.81 115 ASP A N 1
ATOM 910 C CA . ASP A 1 115 ? -11.555 0.740 17.929 1.00 87.81 115 ASP A CA 1
ATOM 911 C C . ASP A 1 115 ? -10.615 -0.473 17.797 1.00 87.81 115 ASP A C 1
ATOM 913 O O . ASP A 1 115 ? -10.815 -1.372 16.981 1.00 87.81 115 ASP A O 1
ATOM 917 N N . GLN A 1 116 ? -9.549 -0.484 18.605 1.00 80.00 116 GLN A N 1
ATOM 918 C CA . GLN A 1 116 ? -8.488 -1.501 18.565 1.00 80.00 116 GLN A CA 1
ATOM 919 C C . GLN A 1 116 ? -8.965 -2.911 18.954 1.00 80.00 116 GLN A C 1
ATOM 921 O O . GLN A 1 116 ? -8.355 -3.895 18.537 1.00 80.00 116 GLN A O 1
ATOM 926 N N . GLU A 1 117 ? -10.026 -3.029 19.755 1.00 82.38 117 GLU A N 1
ATOM 927 C CA . GLU A 1 117 ? -10.543 -4.322 20.230 1.00 82.38 117 GLU A CA 1
ATOM 928 C C . GLU A 1 117 ? -11.621 -4.895 19.299 1.00 82.38 117 GLU A C 1
ATOM 930 O O . GLU A 1 117 ? -12.087 -6.025 19.481 1.00 82.38 117 GLU A O 1
ATOM 935 N N . ASN A 1 118 ? -11.983 -4.151 18.253 1.00 89.62 118 ASN A N 1
ATOM 936 C CA . ASN A 1 118 ? -12.922 -4.601 17.247 1.00 89.62 118 ASN A CA 1
ATOM 937 C C . ASN A 1 118 ? -12.330 -5.741 16.417 1.00 89.62 118 ASN A C 1
ATOM 939 O O . ASN A 1 118 ? -11.559 -5.538 15.473 1.00 89.62 118 ASN A O 1
ATOM 943 N N . THR A 1 119 ? -12.729 -6.962 16.755 1.00 90.00 119 THR A N 1
ATOM 944 C CA . THR A 1 119 ? -12.298 -8.173 16.046 1.00 90.00 119 THR A CA 1
ATOM 945 C C . THR A 1 119 ? -12.636 -8.131 14.554 1.00 90.00 119 THR A C 1
ATOM 947 O O . THR A 1 119 ? -11.831 -8.584 13.744 1.00 90.00 119 THR A O 1
ATOM 950 N N . GLY A 1 120 ? -13.759 -7.509 14.175 1.00 89.56 120 GLY A N 1
ATOM 951 C CA . GLY A 1 120 ? -14.152 -7.316 12.779 1.00 89.56 120 GLY A CA 1
ATOM 952 C C . GLY A 1 120 ? -13.177 -6.421 12.013 1.00 89.56 120 GLY A C 1
ATOM 953 O O . GLY A 1 120 ? -12.691 -6.814 10.954 1.00 89.56 120 GLY A O 1
ATOM 954 N N . LEU A 1 121 ? -12.825 -5.256 12.569 1.00 90.06 121 LEU A N 1
ATOM 955 C CA . LEU A 1 121 ? -11.844 -4.352 11.954 1.00 90.06 121 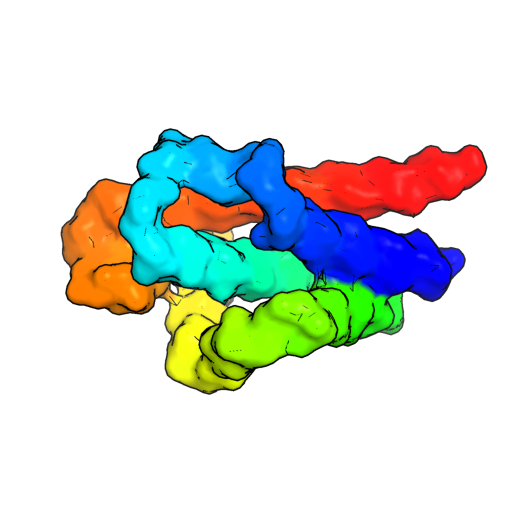LEU A CA 1
ATOM 956 C C . LEU A 1 121 ? -10.439 -4.960 11.929 1.00 90.06 121 LEU A C 1
ATOM 958 O O . LEU A 1 121 ? -9.713 -4.766 10.956 1.00 90.06 121 LEU A O 1
ATOM 962 N N . CYS A 1 122 ? -10.068 -5.736 12.950 1.00 91.44 122 CYS A N 1
ATOM 963 C CA . CYS A 1 122 ? -8.790 -6.443 12.971 1.00 91.44 122 CYS A CA 1
ATOM 964 C C . CYS A 1 122 ? -8.691 -7.454 11.821 1.00 91.44 122 CYS A C 1
ATOM 966 O O . CYS A 1 122 ? -7.736 -7.411 11.043 1.00 91.44 122 CYS A O 1
ATOM 968 N N . SER A 1 123 ? -9.692 -8.329 11.678 1.00 91.31 123 SER A N 1
ATOM 969 C CA . SER A 1 123 ? -9.747 -9.313 10.590 1.00 91.31 123 SER A CA 1
ATOM 970 C C . SER A 1 123 ? -9.848 -8.652 9.216 1.00 91.31 123 SER A C 1
ATOM 972 O O . SER A 1 123 ? -9.237 -9.121 8.255 1.00 91.31 123 SER A O 1
ATOM 974 N N . LEU A 1 124 ? -10.573 -7.536 9.118 1.00 91.31 124 LEU A N 1
ATOM 975 C CA . LEU A 1 124 ? -10.655 -6.756 7.891 1.00 91.31 124 LEU A CA 1
ATOM 976 C C . LEU A 1 124 ? -9.285 -6.185 7.505 1.00 91.31 124 LEU A C 1
ATOM 978 O O . LEU A 1 124 ? -8.838 -6.409 6.384 1.00 91.31 124 LEU A O 1
ATOM 982 N N . GLY A 1 125 ? -8.593 -5.502 8.420 1.00 92.19 125 GLY A N 1
ATOM 983 C CA . GLY A 1 125 ? -7.258 -4.952 8.173 1.00 92.19 125 GLY A CA 1
ATOM 984 C C . GLY A 1 125 ? -6.237 -6.024 7.778 1.00 92.19 125 GLY A C 1
ATOM 985 O O . GLY A 1 125 ? -5.441 -5.811 6.861 1.00 92.19 125 GLY A O 1
ATOM 986 N N . GLU A 1 126 ? -6.305 -7.205 8.404 1.00 92.94 126 GLU A N 1
ATOM 987 C CA . GLU A 1 126 ? -5.492 -8.366 8.024 1.00 92.94 126 GLU A CA 1
ATOM 988 C C . GLU A 1 126 ? -5.756 -8.783 6.567 1.00 92.94 126 GLU A C 1
ATOM 990 O O . GLU A 1 126 ? -4.826 -8.910 5.763 1.00 92.94 126 GLU A O 1
ATOM 995 N N . CYS A 1 127 ? -7.032 -8.975 6.223 1.00 92.12 127 CYS A N 1
ATOM 996 C CA . CYS A 1 127 ? -7.464 -9.404 4.898 1.00 92.12 127 CYS A CA 1
ATOM 997 C C . CYS A 1 127 ? -7.074 -8.384 3.817 1.00 92.12 127 CYS A C 1
ATOM 999 O O . CYS A 1 127 ? -6.480 -8.752 2.802 1.00 92.12 127 CYS A O 1
ATOM 1001 N N . LEU A 1 128 ? -7.317 -7.095 4.070 1.00 92.88 128 LEU A N 1
ATOM 1002 C CA . LEU A 1 128 ? -6.952 -5.995 3.176 1.00 92.88 128 LEU A CA 1
ATOM 1003 C C . LEU A 1 128 ? -5.445 -5.960 2.926 1.00 92.88 128 LEU A C 1
ATOM 1005 O O . LEU A 1 128 ? -5.007 -5.868 1.778 1.00 92.88 128 LEU A O 1
ATOM 1009 N N . CYS A 1 129 ? -4.645 -6.072 3.991 1.00 92.81 129 CYS A N 1
ATOM 1010 C CA . CYS A 1 129 ? -3.194 -6.097 3.873 1.00 92.81 129 CYS A CA 1
ATOM 1011 C C . CYS A 1 129 ? -2.729 -7.267 3.001 1.00 92.81 129 CYS A C 1
ATOM 1013 O O . CYS A 1 129 ? -1.843 -7.091 2.163 1.00 92.81 129 CYS A O 1
ATOM 1015 N N . ARG A 1 130 ? -3.312 -8.454 3.188 1.00 91.75 130 ARG A N 1
ATOM 1016 C CA . ARG A 1 130 ? -2.961 -9.664 2.442 1.00 91.75 130 ARG A CA 1
ATOM 1017 C C . ARG A 1 130 ? -3.324 -9.549 0.961 1.00 91.75 130 ARG A C 1
ATOM 1019 O O . ARG A 1 130 ? -2.452 -9.752 0.116 1.00 91.75 130 ARG A O 1
ATOM 1026 N N . GLU A 1 131 ? -4.566 -9.188 0.646 1.00 92.00 131 GLU A N 1
ATOM 1027 C CA . GLU A 1 131 ? -5.032 -9.098 -0.744 1.00 92.00 131 GLU A CA 1
ATOM 1028 C C . GLU A 1 131 ? -4.315 -8.001 -1.522 1.00 92.00 131 GLU A C 1
ATOM 1030 O O . GLU A 1 131 ? -3.890 -8.219 -2.657 1.00 92.00 131 GLU A O 1
ATOM 1035 N N . TYR A 1 132 ? -4.095 -6.842 -0.902 1.00 93.19 132 TYR A N 1
ATOM 1036 C CA . TYR A 1 132 ? -3.391 -5.761 -1.576 1.00 93.19 132 TYR A CA 1
ATOM 1037 C C . TYR A 1 132 ? -1.893 -6.043 -1.729 1.00 93.19 132 TYR A C 1
ATOM 1039 O O . TYR A 1 132 ? -1.316 -5.702 -2.758 1.00 93.19 132 TYR A O 1
ATOM 1047 N N . SER A 1 133 ? -1.268 -6.747 -0.774 1.00 92.38 133 SER A N 1
ATOM 1048 C CA . SER A 1 133 ? 0.113 -7.222 -0.955 1.00 92.38 133 SER A CA 1
ATOM 1049 C C . SER A 1 133 ? 0.210 -8.136 -2.177 1.00 92.38 133 SER A C 1
ATOM 1051 O O . SER A 1 133 ? 1.071 -7.931 -3.027 1.00 92.38 133 SER A O 1
ATOM 1053 N N . ARG A 1 134 ? -0.714 -9.103 -2.296 1.00 91.81 134 ARG A N 1
ATOM 1054 C CA . ARG A 1 134 ? -0.774 -10.041 -3.424 1.00 91.81 134 ARG A CA 1
ATOM 1055 C C . ARG A 1 134 ? -0.964 -9.318 -4.756 1.00 91.81 134 ARG A C 1
ATOM 1057 O O . ARG A 1 134 ? -0.274 -9.641 -5.718 1.00 91.81 134 ARG A O 1
ATOM 1064 N N . LEU A 1 135 ? -1.868 -8.338 -4.802 1.00 92.00 135 LEU A N 1
ATOM 1065 C CA . LEU A 1 135 ? -2.101 -7.528 -5.996 1.00 92.00 135 LEU A CA 1
ATOM 1066 C C . LEU A 1 135 ? -0.837 -6.763 -6.409 1.00 92.00 135 LEU A C 1
ATOM 1068 O O . LEU A 1 135 ? -0.426 -6.851 -7.563 1.00 92.00 135 LEU A O 1
ATOM 1072 N N . CYS A 1 136 ? -0.189 -6.064 -5.473 1.00 92.50 136 CYS A N 1
ATOM 1073 C CA . CYS A 1 136 ? 1.052 -5.337 -5.741 1.00 92.50 136 CYS A CA 1
ATOM 1074 C C . CYS A 1 136 ? 2.156 -6.264 -6.268 1.00 92.50 136 CYS A C 1
ATOM 1076 O O . CYS A 1 136 ? 2.792 -5.936 -7.268 1.00 92.50 136 CYS A O 1
ATOM 1078 N N . THR A 1 137 ? 2.358 -7.430 -5.644 1.00 93.06 137 THR A N 1
ATOM 1079 C CA . THR A 1 137 ? 3.340 -8.423 -6.107 1.00 93.06 137 THR A CA 1
ATOM 1080 C C . THR A 1 137 ? 3.029 -8.883 -7.530 1.00 93.06 137 THR A C 1
ATOM 1082 O O . THR A 1 137 ? 3.912 -8.826 -8.382 1.00 93.06 137 THR A O 1
ATOM 1085 N N . GLN A 1 138 ? 1.772 -9.235 -7.827 1.00 91.44 138 GLN A N 1
ATOM 1086 C CA . GLN A 1 138 ? 1.355 -9.641 -9.172 1.00 91.44 138 GLN A CA 1
ATOM 1087 C C . GLN A 1 138 ? 1.621 -8.536 -10.209 1.00 91.44 138 GLN A C 1
ATOM 1089 O O . GLN A 1 138 ? 2.178 -8.799 -11.271 1.00 91.44 138 GLN A O 1
ATOM 1094 N N . MET A 1 139 ? 1.288 -7.280 -9.898 1.00 90.88 139 MET A N 1
ATOM 1095 C CA . MET A 1 139 ? 1.531 -6.148 -10.802 1.00 90.88 139 MET A CA 1
ATOM 1096 C C . MET A 1 139 ? 3.027 -5.914 -11.064 1.00 90.88 139 MET A C 1
ATOM 1098 O O . MET A 1 139 ? 3.419 -5.535 -12.172 1.00 90.88 139 MET A O 1
ATOM 1102 N N . ILE A 1 140 ? 3.875 -6.122 -10.051 1.00 90.06 140 ILE A N 1
ATOM 1103 C CA . ILE A 1 140 ? 5.334 -6.027 -10.185 1.00 90.06 140 ILE A CA 1
ATOM 1104 C C . ILE A 1 140 ? 5.866 -7.169 -11.055 1.00 90.06 140 ILE A C 1
ATOM 1106 O O . ILE A 1 140 ? 6.697 -6.925 -11.931 1.00 90.06 140 ILE A O 1
ATOM 1110 N N . GLU A 1 141 ? 5.388 -8.393 -10.840 1.00 88.69 141 GLU A N 1
ATOM 1111 C CA . GLU A 1 141 ? 5.738 -9.563 -11.645 1.00 88.69 141 GLU A CA 1
ATOM 1112 C C . GLU A 1 141 ? 5.349 -9.364 -13.114 1.00 88.69 141 GLU A C 1
ATOM 1114 O O . GLU A 1 141 ? 6.205 -9.459 -13.991 1.00 88.69 141 GLU A O 1
ATOM 1119 N N . GLU A 1 142 ? 4.107 -8.978 -13.405 1.00 85.81 142 GLU A N 1
ATOM 1120 C CA . GLU A 1 142 ? 3.634 -8.709 -14.770 1.00 85.81 142 GLU A CA 1
ATOM 1121 C C . GLU A 1 142 ? 4.475 -7.637 -15.482 1.00 85.81 142 GLU A C 1
ATOM 1123 O O . GLU A 1 142 ? 4.813 -7.774 -16.658 1.00 85.81 142 GLU A O 1
ATOM 1128 N N . ALA A 1 143 ? 4.889 -6.586 -14.766 1.00 81.44 143 ALA A N 1
ATOM 1129 C CA . ALA A 1 143 ? 5.771 -5.558 -15.316 1.00 81.44 143 ALA A CA 1
ATOM 1130 C C . ALA A 1 143 ? 7.184 -6.084 -15.643 1.00 81.44 143 ALA A C 1
ATOM 1132 O O . ALA A 1 143 ? 7.852 -5.544 -16.534 1.00 81.44 143 ALA A O 1
ATOM 1133 N N . ARG A 1 144 ? 7.649 -7.133 -14.948 1.00 69.75 144 ARG A N 1
ATOM 1134 C CA . ARG A 1 144 ? 8.924 -7.810 -15.235 1.00 69.75 144 ARG A CA 1
ATOM 1135 C C . ARG A 1 144 ? 8.839 -8.679 -16.490 1.00 69.75 144 ARG A C 1
ATOM 1137 O O . ARG A 1 144 ? 9.797 -8.658 -17.255 1.00 69.75 144 ARG A O 1
ATOM 1144 N N . PHE A 1 145 ? 7.710 -9.351 -16.732 1.00 52.88 145 PHE A N 1
ATOM 1145 C CA . PHE A 1 145 ? 7.514 -10.285 -17.854 1.00 52.88 145 PHE A CA 1
ATOM 1146 C C . PHE A 1 145 ? 7.161 -9.644 -19.210 1.00 52.88 145 PHE A C 1
ATOM 1148 O O . PHE A 1 145 ? 7.131 -10.348 -20.215 1.00 52.88 145 PHE A O 1
ATOM 1155 N N . CYS A 1 146 ? 6.926 -8.330 -19.285 1.00 44.06 146 CYS A N 1
ATOM 1156 C CA . CYS A 1 146 ? 6.824 -7.631 -20.572 1.00 44.06 146 CYS A CA 1
ATOM 1157 C C . CYS A 1 146 ? 8.225 -7.339 -21.144 1.00 44.06 146 CYS A C 1
ATOM 1159 O O . CYS A 1 146 ? 8.754 -6.237 -20.953 1.00 44.06 146 CYS A O 1
ATOM 1161 N N . GLU A 1 147 ? 8.854 -8.324 -21.785 1.00 39.53 147 GLU A N 1
ATOM 1162 C CA . GLU A 1 147 ? 9.986 -8.145 -22.716 1.00 39.53 147 GLU A CA 1
ATOM 1163 C C . GLU A 1 147 ? 9.519 -8.231 -24.171 1.00 39.53 147 GLU A C 1
ATOM 1165 O O . GLU A 1 147 ? 8.686 -9.114 -24.475 1.00 39.53 147 GLU A O 1
#

Radius of gyration: 14.58 Å; chains: 1; bounding box: 37×31×43 Å

Sequence (147 aa):
NIDKAYASGKKIADVLFEENSPVLTFCQESTESFERLQRKILFAFVADTVLNQELPSVLAETASQEFLAQIQKRDLFLSEKINDPQTLSYYLLGAKNGRERFENIGRAFALLCGDQENTGLCSLGECLCREYSRLCTQMIEEARFCE